Protein AF-A0A837HYG5-F1 (afdb_monomer)

Solvent-accessible surface area (backbone atoms only — not comparable to full-atom values): 4168 Å² total; per-residue (Å²): 84,77,48,78,38,38,91,92,61,66,72,74,46,75,45,78,80,49,103,44,35,37,39,27,16,43,83,59,25,48,30,34,39,35,34,53,68,39,79,82,74,45,68,93,66,89,70,86,78,85,87,86,88,74,95,66,78,94,37,61,70,52,83,68,128

Nearest PDB structures (foldseek):
  4bn2-assembly1_A  TM=5.645E-01  e=5.362E+00  Homo sapiens
  3pzd-assembly1_A  TM=5.588E-01  e=9.105E+00  Homo sapiens

pLDDT: mean 79.62, std 11.57, range [44.69, 91.5]

Mean predicted aligned error: 7.02 Å

Foldseek 3Di:
DKDFQDPPADFPDWDDPDPFKIFGDDVQETGMIGGHPVVVVADPPDCPDDDDDDPRDVGDYDRPD

Secondary structure (DSSP, 8-state):
-EEES-SS---SEEEEEETTEEEEEETTEEEEEEETTHHHHS-SS-----------SS--B----

Structure (mmCIF, N/CA/C/O backbone):
data_AF-A0A837HYG5-F1
#
_entry.id   AF-A0A837HYG5-F1
#
loop_
_atom_site.group_PDB
_atom_site.id
_atom_site.type_symbol
_atom_site.label_atom_id
_atom_site.label_alt_id
_atom_site.label_comp_id
_atom_site.label_asym_id
_atom_site.label_entity_id
_atom_site.label_seq_id
_atom_site.pdbx_PDB_ins_code
_atom_site.Cartn_x
_atom_site.Cartn_y
_atom_site.Cartn_z
_atom_site.occupancy
_atom_site.B_iso_or_equiv
_atom_site.auth_seq_id
_atom_site.auth_comp_id
_atom_site.auth_asym_id
_atom_site.auth_atom_id
_atom_site.pdbx_PDB_model_num
ATOM 1 N N . MET A 1 1 ? 2.067 -2.512 7.737 1.00 85.19 1 MET A N 1
ATOM 2 C CA . MET A 1 1 ? 1.911 -3.840 7.097 1.00 85.19 1 MET A CA 1
ATOM 3 C C . MET A 1 1 ? 2.312 -3.672 5.656 1.00 85.19 1 MET A C 1
ATOM 5 O O . MET A 1 1 ? 1.805 -2.748 5.041 1.00 85.19 1 MET A O 1
ATOM 9 N N . TYR A 1 2 ? 3.189 -4.526 5.138 1.00 86.81 2 TYR A N 1
ATOM 10 C CA . TYR A 1 2 ? 3.651 -4.418 3.759 1.00 86.81 2 TYR A CA 1
ATOM 11 C C . TYR A 1 2 ? 3.152 -5.610 2.938 1.00 86.81 2 TYR A C 1
ATOM 13 O O . TYR A 1 2 ? 3.302 -6.755 3.362 1.00 86.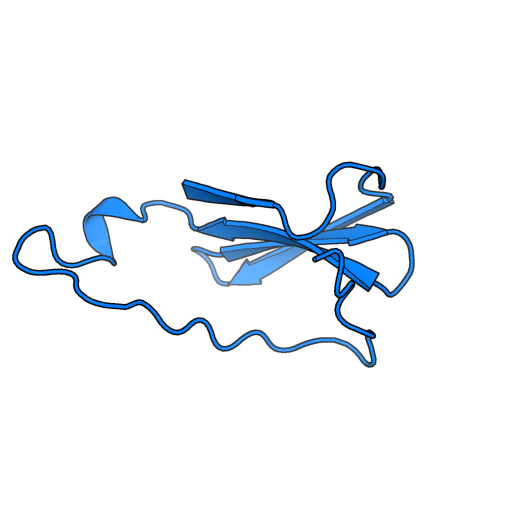81 2 TYR A O 1
ATOM 21 N N . ILE A 1 3 ? 2.544 -5.335 1.787 1.00 86.94 3 ILE A N 1
ATOM 22 C CA . ILE A 1 3 ? 2.059 -6.318 0.819 1.00 86.94 3 ILE A CA 1
ATOM 23 C C . ILE A 1 3 ? 2.957 -6.221 -0.413 1.00 86.94 3 ILE A C 1
ATOM 25 O O . ILE A 1 3 ? 2.950 -5.208 -1.112 1.00 86.94 3 ILE A O 1
ATOM 29 N N . TYR A 1 4 ? 3.713 -7.283 -0.684 1.00 88.38 4 TYR A N 1
ATOM 30 C CA . TYR A 1 4 ? 4.519 -7.407 -1.896 1.00 88.38 4 TYR A CA 1
ATOM 31 C C . TYR A 1 4 ? 3.662 -7.980 -3.027 1.00 88.38 4 TYR A C 1
ATOM 33 O O . TYR A 1 4 ? 3.073 -9.047 -2.870 1.00 88.38 4 TYR A O 1
ATOM 41 N N . LEU A 1 5 ? 3.609 -7.288 -4.166 1.00 84.94 5 LEU A N 1
ATOM 42 C CA . LEU A 1 5 ? 2.941 -7.764 -5.388 1.00 84.94 5 LEU A CA 1
ATOM 43 C C . LEU A 1 5 ? 3.942 -8.277 -6.435 1.00 84.94 5 LEU A C 1
ATOM 45 O O . LEU A 1 5 ? 3.566 -8.937 -7.400 1.00 84.94 5 LEU A O 1
ATOM 49 N N . SER A 1 6 ? 5.227 -7.963 -6.266 1.00 82.75 6 SER A N 1
ATOM 50 C CA . SER A 1 6 ? 6.310 -8.494 -7.088 1.00 82.75 6 SER A CA 1
ATOM 51 C C . SER A 1 6 ? 7.606 -8.551 -6.282 1.00 82.75 6 SER A C 1
ATOM 53 O O . SER A 1 6 ? 8.084 -7.535 -5.793 1.00 82.75 6 SER A O 1
ATOM 55 N N . ASP A 1 7 ? 8.225 -9.724 -6.226 1.00 78.50 7 ASP A N 1
ATOM 56 C CA . ASP A 1 7 ? 9.517 -9.999 -5.581 1.00 78.50 7 ASP A CA 1
ATOM 57 C C . ASP A 1 7 ? 10.726 -9.660 -6.477 1.00 78.50 7 ASP A C 1
ATOM 59 O O . ASP A 1 7 ? 11.818 -9.359 -5.999 1.00 78.50 7 ASP A O 1
ATOM 63 N N . LYS A 1 8 ? 10.529 -9.669 -7.799 1.00 83.56 8 LYS A N 1
ATOM 64 C CA . LYS A 1 8 ? 11.591 -9.476 -8.806 1.00 83.56 8 LYS A CA 1
ATOM 65 C C . LYS A 1 8 ? 11.829 -8.026 -9.226 1.00 83.56 8 LYS A C 1
ATOM 67 O O . LYS A 1 8 ? 12.720 -7.764 -10.034 1.00 83.56 8 LYS A O 1
ATOM 72 N N . LYS A 1 9 ? 11.023 -7.079 -8.742 1.00 79.62 9 LYS A N 1
ATOM 73 C CA . LYS A 1 9 ? 11.035 -5.684 -9.206 1.00 79.62 9 LYS A CA 1
ATOM 74 C C . LYS A 1 9 ? 11.431 -4.763 -8.062 1.00 79.62 9 LYS A C 1
ATOM 76 O O . LYS A 1 9 ? 10.943 -4.910 -6.949 1.00 79.62 9 LYS A O 1
ATOM 81 N N . LYS A 1 10 ? 12.325 -3.814 -8.345 1.00 87.12 10 LYS A N 1
ATOM 82 C CA . LYS A 1 10 ? 12.714 -2.764 -7.395 1.00 87.12 10 LYS A CA 1
ATOM 83 C C . LYS A 1 10 ? 11.825 -1.539 -7.578 1.00 87.12 10 LYS A C 1
ATOM 85 O O . LYS A 1 10 ? 11.495 -1.191 -8.713 1.00 87.12 10 LYS A O 1
ATOM 90 N N . SER A 1 11 ? 11.479 -0.885 -6.470 1.00 88.56 11 SER A N 1
ATOM 91 C CA . SER A 1 11 ? 10.737 0.376 -6.507 1.00 88.56 11 SER A CA 1
ATOM 92 C C . SER A 1 11 ? 11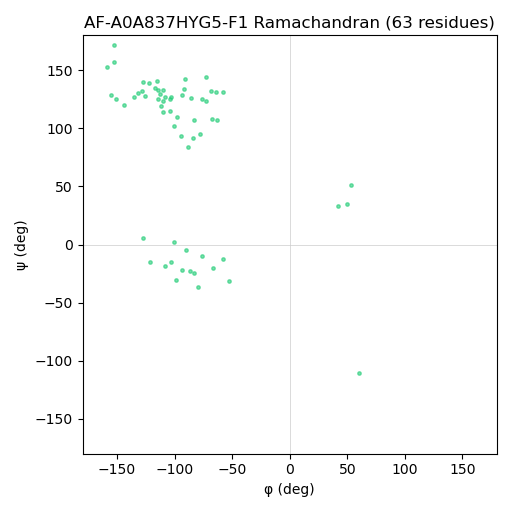.580 1.452 -7.185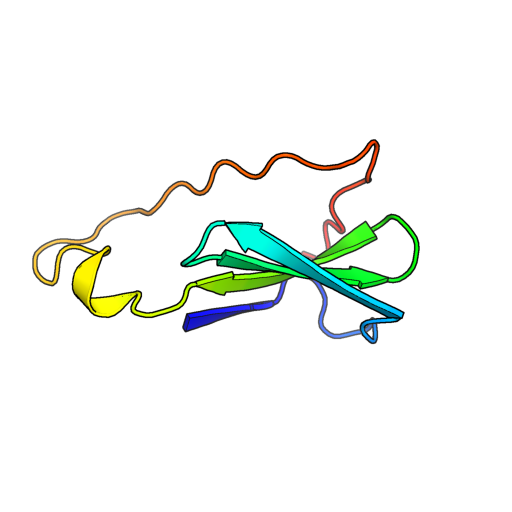 1.00 88.56 11 SER A C 1
ATOM 94 O O . SER A 1 11 ? 12.766 1.619 -6.905 1.00 88.56 11 SER A O 1
ATOM 96 N N . THR A 1 12 ? 10.955 2.148 -8.124 1.00 90.38 12 THR A N 1
ATOM 97 C CA . THR A 1 12 ? 11.494 3.331 -8.810 1.00 90.38 12 THR A CA 1
ATOM 98 C C . THR A 1 12 ? 10.791 4.609 -8.372 1.00 90.38 12 THR A C 1
ATOM 100 O O . THR A 1 12 ? 11.299 5.700 -8.614 1.00 90.38 12 THR A O 1
ATOM 103 N N . ARG A 1 13 ? 9.603 4.475 -7.770 1.00 90.06 13 ARG A N 1
ATOM 104 C CA . ARG A 1 13 ? 8.765 5.580 -7.325 1.00 90.06 13 ARG A CA 1
ATOM 105 C C . ARG A 1 13 ? 7.858 5.101 -6.202 1.00 90.06 13 ARG A C 1
ATOM 107 O O . ARG A 1 13 ? 7.123 4.135 -6.385 1.00 90.06 13 ARG A O 1
ATOM 114 N N . THR A 1 14 ? 7.870 5.839 -5.106 1.00 91.38 14 THR A N 1
ATOM 115 C CA . THR A 1 14 ? 7.015 5.618 -3.942 1.00 91.38 14 THR A CA 1
ATOM 116 C C . THR A 1 14 ? 6.081 6.814 -3.810 1.00 91.38 14 THR A C 1
ATOM 118 O O . THR A 1 14 ? 6.528 7.954 -3.944 1.00 91.38 14 THR A O 1
ATOM 121 N N . GLU A 1 15 ? 4.792 6.570 -3.601 1.00 89.94 15 GLU A N 1
ATOM 122 C CA . GLU A 1 15 ? 3.785 7.626 -3.464 1.00 89.94 15 GLU A CA 1
ATOM 123 C C . GLU A 1 15 ? 2.960 7.416 -2.193 1.00 89.94 15 GLU A C 1
ATOM 125 O O . GLU A 1 15 ? 2.453 6.323 -1.944 1.00 89.94 15 GLU A O 1
ATOM 130 N N . GLU A 1 16 ? 2.790 8.481 -1.412 1.00 90.56 16 GLU A N 1
ATOM 131 C CA . GLU A 1 16 ? 1.802 8.537 -0.335 1.00 90.56 16 GLU A CA 1
ATOM 132 C C . GLU A 1 16 ? 0.451 8.908 -0.952 1.00 90.56 16 GLU A C 1
ATOM 134 O O . GLU A 1 16 ? 0.244 10.034 -1.406 1.00 90.56 16 GLU A O 1
ATOM 139 N N . VAL A 1 17 ? -0.464 7.944 -1.027 1.00 85.25 17 VAL A N 1
ATOM 140 C CA . VAL A 1 17 ? -1.783 8.137 -1.660 1.00 85.25 17 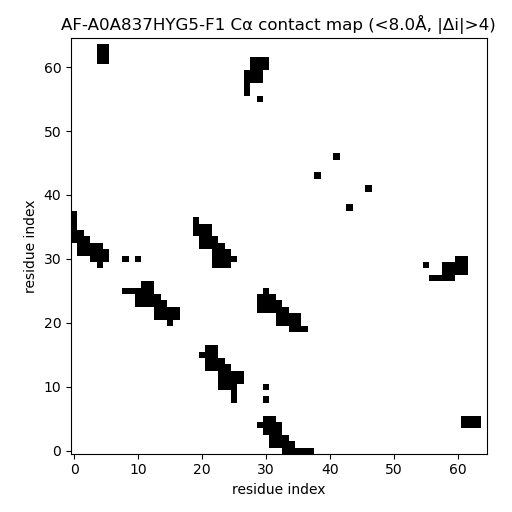VAL A CA 1
ATOM 141 C C . VAL A 1 17 ? -2.859 8.537 -0.652 1.00 85.25 17 VAL A C 1
ATOM 143 O O . VAL A 1 17 ? -3.863 9.145 -1.022 1.00 85.25 17 VAL A O 1
ATOM 146 N N . SER A 1 18 ? -2.644 8.235 0.627 1.00 83.81 18 SER A N 1
ATOM 147 C CA . SER A 1 18 ? -3.406 8.769 1.755 1.00 83.81 18 SER A CA 1
ATOM 148 C C . SER A 1 18 ? -2.531 8.775 3.010 1.00 83.81 18 SER A C 1
ATOM 150 O O . SER A 1 18 ? -1.438 8.213 3.017 1.00 83.81 18 SER A O 1
ATOM 152 N N . ALA A 1 19 ? -3.021 9.385 4.094 1.00 84.94 19 ALA A N 1
ATOM 153 C CA . ALA A 1 19 ? -2.298 9.507 5.368 1.00 84.94 19 ALA A CA 1
ATOM 154 C C . ALA A 1 19 ? -1.872 8.163 5.997 1.00 84.94 19 ALA A C 1
ATOM 156 O O . ALA A 1 19 ? -1.121 8.130 6.966 1.00 84.94 19 ALA A O 1
ATOM 157 N N . ASP A 1 20 ? -2.393 7.055 5.488 1.00 88.69 20 ASP A N 1
ATOM 158 C CA . ASP A 1 20 ? -2.211 5.711 6.004 1.00 88.69 20 ASP A CA 1
ATOM 159 C C . ASP A 1 20 ? -1.729 4.700 4.964 1.00 88.69 20 ASP A C 1
ATOM 161 O O . ASP A 1 20 ? -1.684 3.502 5.253 1.00 88.69 20 ASP A O 1
ATOM 165 N N . LEU A 1 21 ? -1.423 5.156 3.753 1.00 87.94 21 LEU A N 1
ATOM 166 C CA . LEU A 1 21 ? -1.210 4.270 2.625 1.00 87.94 21 LEU A CA 1
ATOM 167 C C . LEU A 1 21 ? -0.107 4.797 1.716 1.00 87.94 21 LEU A C 1
ATOM 169 O O . LEU A 1 21 ? -0.220 5.866 1.112 1.00 87.94 21 LEU A O 1
ATOM 173 N N . ILE A 1 22 ? 0.925 3.977 1.579 1.00 91.50 22 ILE A N 1
ATOM 174 C CA . ILE A 1 22 ? 2.052 4.206 0.688 1.00 91.50 22 ILE A CA 1
ATOM 175 C C . ILE A 1 22 ? 2.034 3.112 -0.377 1.00 91.50 22 ILE A C 1
ATOM 177 O O . ILE A 1 22 ? 1.713 1.956 -0.101 1.00 91.50 22 ILE A O 1
ATOM 181 N N . VAL A 1 23 ? 2.344 3.472 -1.616 1.00 89.75 23 VAL A N 1
ATOM 182 C CA . VAL A 1 23 ? 2.389 2.542 -2.745 1.00 89.75 23 VAL A CA 1
ATOM 183 C C . VAL A 1 23 ? 3.719 2.639 -3.475 1.00 89.75 23 VAL A C 1
ATOM 185 O O . VAL A 1 23 ? 4.247 3.728 -3.695 1.00 89.75 23 VAL A O 1
ATOM 188 N N . ASP A 1 24 ? 4.242 1.486 -3.882 1.00 90.50 24 ASP A N 1
ATOM 189 C CA . ASP A 1 24 ? 5.508 1.360 -4.595 1.00 90.50 24 ASP A CA 1
ATOM 190 C C . ASP A 1 24 ? 5.293 0.952 -6.048 1.00 90.50 24 ASP A C 1
ATOM 192 O O . ASP A 1 24 ? 4.579 -0.011 -6.349 1.00 90.50 24 ASP A O 1
ATOM 196 N N . TYR A 1 25 ? 5.976 1.655 -6.951 1.00 88.75 25 TYR A N 1
ATOM 197 C CA . TYR A 1 25 ? 5.909 1.438 -8.389 1.00 88.75 25 TYR A CA 1
ATOM 198 C C . TYR A 1 25 ? 7.276 1.131 -9.009 1.00 88.75 25 TYR A C 1
ATOM 200 O O . TYR A 1 25 ? 8.268 1.820 -8.760 1.00 88.75 25 TYR A O 1
ATOM 208 N N . ALA A 1 26 ? 7.302 0.173 -9.937 1.00 89.75 26 ALA A N 1
ATOM 209 C CA . ALA A 1 26 ? 8.367 0.003 -10.925 1.00 89.75 26 ALA A CA 1
ATOM 210 C C . ALA A 1 26 ? 7.900 0.582 -12.273 1.00 89.75 26 ALA A C 1
ATOM 212 O O . ALA A 1 26 ? 7.091 -0.010 -12.988 1.00 89.75 26 ALA A O 1
ATOM 213 N N . GLY A 1 27 ? 8.354 1.785 -12.621 1.00 87.25 27 GLY A N 1
ATOM 214 C CA . GLY A 1 27 ? 7.799 2.551 -13.732 1.00 87.25 27 GLY A CA 1
ATOM 215 C C . GLY A 1 27 ? 6.314 2.858 -13.511 1.00 87.25 27 GLY A C 1
ATOM 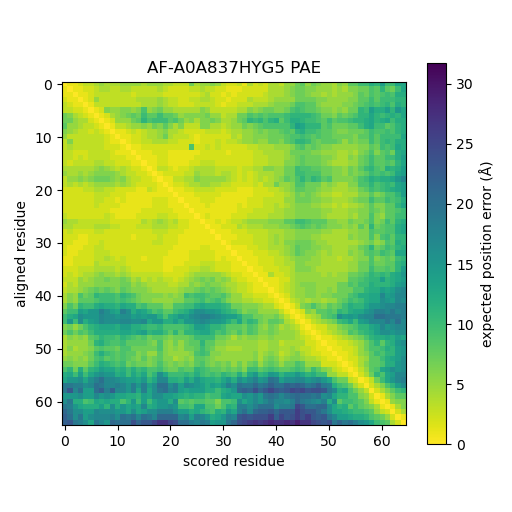216 O O . GLY A 1 27 ? 5.959 3.655 -12.647 1.00 87.25 27 GLY A O 1
ATOM 217 N N . ARG A 1 28 ? 5.438 2.234 -14.309 1.00 84.19 28 ARG A N 1
ATOM 218 C CA . ARG A 1 28 ? 3.969 2.388 -14.216 1.00 84.19 28 ARG A CA 1
ATOM 219 C C . ARG A 1 28 ? 3.278 1.240 -13.482 1.00 84.19 28 ARG A C 1
ATOM 221 O O . ARG A 1 28 ? 2.054 1.195 -13.436 1.00 84.19 28 ARG A O 1
ATOM 228 N N . GLU A 1 29 ? 4.039 0.279 -12.988 1.00 84.81 29 GLU A N 1
ATOM 229 C CA . GLU A 1 29 ? 3.508 -0.961 -12.443 1.00 84.81 29 GLU A CA 1
ATOM 230 C C . GLU A 1 29 ? 3.537 -0.934 -10.924 1.00 84.81 29 GLU A C 1
ATOM 232 O O . GLU A 1 29 ? 4.583 -0.657 -10.344 1.00 84.81 29 GLU A O 1
ATOM 237 N N . LEU A 1 30 ? 2.396 -1.207 -10.290 1.00 86.56 30 LEU A N 1
ATOM 238 C CA . LEU A 1 30 ? 2.298 -1.312 -8.836 1.00 86.56 30 LEU A CA 1
ATOM 239 C C . LEU A 1 30 ? 2.955 -2.622 -8.385 1.00 86.56 30 LEU A C 1
ATOM 241 O O . LEU A 1 30 ? 2.561 -3.696 -8.844 1.00 86.56 30 LEU A O 1
ATOM 245 N N . ILE A 1 31 ? 3.942 -2.526 -7.495 1.00 90.38 31 ILE A N 1
ATOM 246 C CA . ILE A 1 31 ? 4.738 -3.666 -7.016 1.00 90.38 31 ILE A CA 1
ATOM 247 C C . ILE A 1 31 ? 4.664 -3.869 -5.499 1.00 90.38 31 ILE A C 1
ATOM 249 O O . ILE A 1 31 ? 5.020 -4.947 -5.022 1.00 90.38 31 ILE A O 1
ATOM 253 N N . GLY A 1 32 ? 4.187 -2.876 -4.748 1.00 89.56 32 GLY A N 1
ATOM 254 C CA . GLY A 1 32 ? 4.097 -2.953 -3.294 1.00 89.56 32 GLY A CA 1
ATOM 255 C C . GLY A 1 32 ? 3.092 -1.971 -2.707 1.00 89.56 32 GLY A C 1
ATOM 256 O O . GLY A 1 32 ? 2.795 -0.934 -3.302 1.00 89.56 32 GLY A O 1
ATOM 257 N N . ILE A 1 33 ? 2.538 -2.332 -1.552 1.00 90.19 33 ILE A N 1
ATOM 258 C CA . ILE A 1 33 ? 1.588 -1.518 -0.791 1.00 90.19 33 ILE A CA 1
ATOM 259 C C . ILE A 1 33 ? 1.994 -1.565 0.677 1.00 90.19 33 ILE A C 1
ATOM 261 O O . ILE A 1 33 ? 2.081 -2.643 1.264 1.00 90.19 33 ILE A O 1
ATOM 265 N N . GLU A 1 34 ? 2.160 -0.408 1.297 1.00 90.56 34 GLU A N 1
ATOM 266 C CA . GLU A 1 34 ? 2.354 -0.283 2.731 1.00 90.56 34 GLU A CA 1
ATOM 267 C C . GLU A 1 34 ? 1.144 0.387 3.380 1.00 90.56 34 GLU A C 1
ATOM 269 O O . GLU A 1 34 ? 0.797 1.530 3.096 1.00 90.56 34 GLU A O 1
ATOM 274 N N . VAL A 1 35 ? 0.510 -0.347 4.291 1.00 89.25 35 VAL A N 1
ATOM 275 C CA . VAL A 1 35 ? -0.576 0.143 5.140 1.00 89.25 35 VAL A CA 1
ATOM 276 C C . VAL A 1 35 ? 0.011 0.534 6.490 1.00 89.25 35 VAL A C 1
ATOM 278 O O . VAL A 1 35 ? 0.417 -0.336 7.280 1.00 89.25 35 VAL A O 1
AT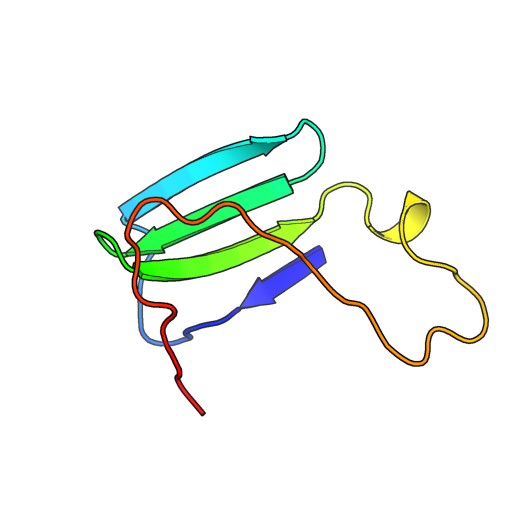OM 281 N N . LEU A 1 36 ? 0.045 1.833 6.759 1.00 89.94 36 LEU A N 1
ATOM 282 C CA . LEU A 1 36 ? 0.477 2.391 8.035 1.00 89.94 36 LEU A CA 1
ATOM 283 C C . LEU A 1 36 ? -0.592 2.130 9.098 1.00 89.94 36 LEU A C 1
ATOM 285 O O . LEU A 1 36 ? -1.790 2.117 8.815 1.00 89.94 36 LEU A O 1
ATOM 289 N N . ASP A 1 37 ? -0.157 1.879 10.336 1.00 88.62 37 ASP A N 1
ATOM 290 C CA . ASP A 1 37 ? -1.057 1.614 11.465 1.00 88.62 37 ASP A CA 1
ATOM 291 C C . ASP A 1 37 ? -2.133 0.546 11.174 1.00 88.62 37 ASP A C 1
ATOM 293 O O . ASP A 1 37 ? -3.257 0.605 11.679 1.00 88.62 37 ASP A O 1
ATOM 297 N N . ALA A 1 38 ? -1.792 -0.477 10.380 1.00 83.88 38 ALA A N 1
ATOM 298 C CA . ALA A 1 38 ? -2.736 -1.516 9.964 1.00 83.88 38 ALA A CA 1
ATOM 299 C C . ALA A 1 38 ? -3.475 -2.169 11.149 1.00 83.88 38 ALA A C 1
ATOM 301 O O . ALA A 1 38 ? -4.643 -2.513 11.031 1.00 83.88 38 ALA A O 1
ATOM 302 N N . SER A 1 39 ? -2.848 -2.268 12.324 1.00 82.56 39 SER A N 1
ATOM 303 C CA . SER A 1 39 ? -3.467 -2.805 13.546 1.00 82.56 39 SER A CA 1
ATOM 304 C C . SER A 1 39 ? -4.614 -1.957 14.118 1.00 82.56 39 SER A C 1
ATOM 306 O O . SER A 1 39 ? -5.408 -2.475 14.904 1.00 82.56 39 SER A O 1
ATOM 308 N N . LYS A 1 40 ? -4.699 -0.667 13.759 1.00 83.44 40 LYS A N 1
ATOM 309 C CA . LYS A 1 40 ? -5.824 0.224 14.087 1.00 83.44 40 LYS A CA 1
ATOM 310 C C . LYS A 1 40 ? -6.948 0.137 13.051 1.00 83.44 40 LYS A C 1
ATOM 312 O O . LYS A 1 40 ? -8.079 0.493 13.362 1.00 83.44 40 LYS A O 1
ATOM 317 N N . LYS A 1 41 ? -6.631 -0.302 11.829 1.00 74.94 41 LYS A N 1
ATOM 318 C CA . LYS A 1 41 ? -7.555 -0.348 10.680 1.00 74.94 41 LYS A CA 1
ATOM 319 C C . LYS A 1 41 ? -8.152 -1.728 10.448 1.00 74.94 41 LYS A C 1
ATOM 321 O O . LYS A 1 41 ? -9.278 -1.840 9.980 1.00 74.94 41 LYS A O 1
ATOM 326 N N . LEU A 1 42 ? -7.406 -2.772 10.782 1.00 79.56 42 LEU A N 1
ATOM 327 C CA . LEU A 1 42 ? -7.832 -4.155 10.667 1.00 79.56 42 LEU A CA 1
ATOM 328 C C . LEU A 1 42 ? -8.466 -4.607 11.981 1.00 79.56 42 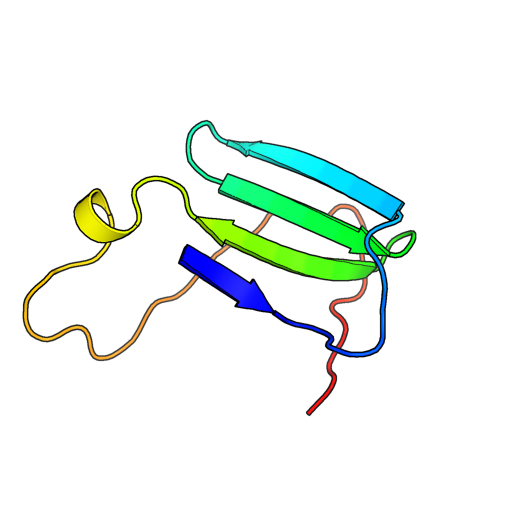LEU A C 1
ATOM 330 O O . LEU A 1 42 ? -7.918 -4.381 13.063 1.00 79.56 42 LEU A O 1
ATOM 334 N N . SER A 1 43 ? -9.616 -5.277 11.883 1.00 76.94 43 SER A N 1
ATOM 335 C CA . SER A 1 43 ? -10.205 -5.956 13.035 1.00 76.94 43 SER A CA 1
ATOM 336 C C . SER A 1 43 ? -9.208 -6.971 13.591 1.00 76.94 43 SER A C 1
ATOM 338 O O . SER A 1 43 ? -8.672 -7.800 12.859 1.00 76.94 43 SER A O 1
ATOM 340 N N . LYS A 1 44 ? -8.990 -6.938 14.908 1.00 73.75 44 LYS A N 1
ATOM 341 C CA . LYS A 1 44 ? -8.141 -7.913 15.610 1.00 73.75 44 LYS A CA 1
ATOM 342 C C . LYS A 1 44 ? -8.830 -9.268 15.812 1.00 73.75 44 LYS A C 1
ATOM 344 O O . LYS A 1 44 ? -8.183 -10.209 16.258 1.00 73.75 44 LYS A O 1
ATOM 349 N N . LYS A 1 45 ? -10.138 -9.364 15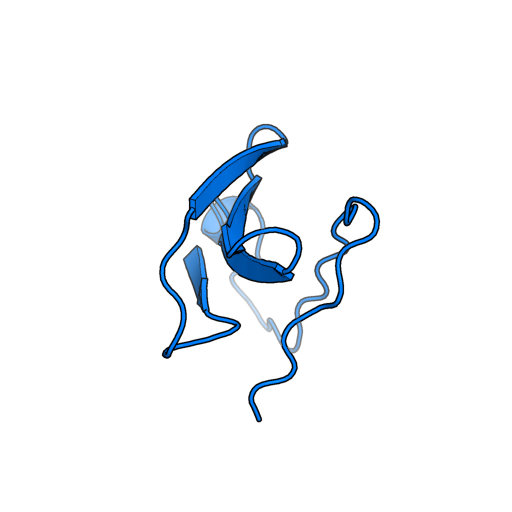.543 1.00 77.81 45 LYS A N 1
ATOM 350 C CA . LYS A 1 45 ? -10.961 -10.554 15.798 1.00 77.81 45 LYS A CA 1
ATOM 351 C C . LYS A 1 45 ? -11.680 -10.970 14.513 1.00 77.81 45 LYS A C 1
ATOM 353 O O . LYS A 1 45 ? -12.356 -10.136 13.913 1.00 77.81 45 LYS A O 1
ATOM 358 N N . ASN A 1 46 ? -11.542 -12.243 14.135 1.00 71.50 46 ASN A N 1
ATOM 359 C CA . ASN A 1 46 ? -12.216 -12.881 12.993 1.00 71.50 46 ASN A CA 1
ATOM 360 C C . ASN A 1 46 ? -12.027 -12.128 11.661 1.00 71.50 46 ASN A C 1
ATOM 362 O O . ASN A 1 46 ? -12.993 -11.777 10.988 1.00 71.50 46 ASN A O 1
ATOM 366 N N . LEU A 1 47 ? -10.776 -11.810 11.317 1.00 72.88 47 LEU A N 1
ATOM 367 C CA . LEU A 1 47 ? -10.458 -11.181 10.038 1.00 72.88 47 LEU A CA 1
ATOM 368 C C . LEU A 1 47 ? -10.337 -12.261 8.954 1.00 72.88 47 LEU A C 1
ATOM 370 O O . LEU A 1 47 ? -9.258 -12.811 8.754 1.00 72.88 47 LEU A O 1
ATOM 374 N N . ASP A 1 48 ? -11.443 -12.560 8.275 1.00 74.81 48 ASP A N 1
ATOM 375 C CA . ASP A 1 48 ? -11.471 -13.603 7.238 1.00 74.81 48 ASP A CA 1
ATOM 376 C C . ASP A 1 48 ? -10.898 -13.115 5.897 1.00 74.81 48 ASP A C 1
ATOM 378 O O . ASP A 1 48 ? -10.224 -13.859 5.188 1.00 74.81 48 ASP A O 1
ATOM 382 N N . SER A 1 49 ? -11.142 -11.852 5.532 1.00 78.19 49 SER A N 1
ATOM 383 C CA . SER A 1 49 ? -10.606 -11.245 4.308 1.00 78.19 49 SER A CA 1
ATOM 384 C C . SER A 1 49 ? -10.455 -9.728 4.439 1.00 78.19 49 SER A C 1
ATOM 386 O O . SER A 1 49 ? -11.113 -9.088 5.261 1.00 78.19 49 SER A O 1
ATOM 388 N N . VAL A 1 50 ? -9.575 -9.146 3.619 1.00 75.38 50 VAL A N 1
ATOM 389 C CA . VAL A 1 50 ? -9.370 -7.696 3.518 1.00 75.38 50 VAL A CA 1
ATOM 390 C C . VAL A 1 50 ? -9.373 -7.303 2.047 1.00 75.38 50 VAL A C 1
ATOM 392 O O . VAL A 1 50 ? -8.661 -7.903 1.247 1.00 75.38 50 VAL A O 1
ATOM 395 N N . THR A 1 51 ? -10.158 -6.285 1.695 1.00 79.00 51 THR A N 1
ATOM 396 C CA . THR A 1 51 ? -10.193 -5.720 0.339 1.00 79.00 51 THR A CA 1
ATOM 397 C C . THR A 1 51 ? -9.575 -4.328 0.351 1.00 79.00 51 THR A C 1
ATOM 399 O O . THR A 1 51 ? -10.039 -3.450 1.076 1.00 79.00 51 THR A O 1
ATOM 402 N N . PHE A 1 52 ? -8.547 -4.117 -0.471 1.00 73.81 52 PHE A N 1
ATOM 403 C CA . PHE A 1 52 ? -7.923 -2.811 -0.679 1.00 73.81 52 PHE A CA 1
ATOM 404 C C . PHE A 1 52 ? -8.379 -2.236 -2.019 1.00 73.81 52 PHE A C 1
ATOM 406 O O . PHE A 1 52 ? -8.228 -2.882 -3.053 1.00 73.81 52 PHE A O 1
ATOM 413 N N . THR A 1 53 ? -8.922 -1.017 -2.009 1.00 74.69 53 THR A N 1
ATOM 414 C CA . THR A 1 53 ? -9.216 -0.267 -3.238 1.00 74.69 53 THR A CA 1
ATOM 415 C C . THR A 1 53 ? -8.158 0.806 -3.405 1.00 74.69 53 THR A C 1
ATOM 417 O O . THR A 1 53 ? -8.060 1.710 -2.580 1.00 74.69 53 THR A O 1
ATOM 420 N N . LEU A 1 54 ? -7.356 0.690 -4.460 1.00 70.81 54 LEU A N 1
ATOM 421 C CA . LEU A 1 54 ? -6.238 1.589 -4.718 1.00 70.81 54 LEU A CA 1
ATOM 422 C C . LEU A 1 54 ? -6.506 2.379 -5.998 1.00 70.81 54 LEU A C 1
ATOM 424 O O . LEU A 1 54 ? -6.734 1.763 -7.046 1.00 70.81 54 LEU A O 1
ATOM 428 N N . PRO A 1 55 ? -6.457 3.720 -5.961 1.00 63.38 55 PRO A N 1
ATOM 429 C CA . PRO A 1 55 ? -6.451 4.502 -7.183 1.00 63.38 55 PRO A CA 1
ATOM 430 C C . PRO A 1 55 ? -5.124 4.246 -7.905 1.00 63.38 55 PRO A C 1
ATOM 432 O O . PRO A 1 55 ? -4.065 4.682 -7.463 1.00 63.38 55 PRO A O 1
ATOM 435 N N . THR A 1 56 ? -5.164 3.508 -9.014 1.00 62.62 56 THR A N 1
ATOM 436 C CA . THR A 1 56 ? -3.975 3.283 -9.844 1.00 62.62 56 THR A CA 1
ATOM 437 C C . THR A 1 56 ? -3.921 4.328 -10.955 1.00 62.62 56 THR A C 1
ATOM 439 O O . THR A 1 56 ? -4.881 4.540 -11.699 1.00 62.62 56 THR A O 1
ATOM 442 N N . TYR A 1 57 ? -2.780 5.002 -11.109 1.00 53.75 57 TYR A N 1
ATOM 443 C CA . TYR A 1 57 ? -2.562 5.898 -12.242 1.00 53.75 57 TYR A CA 1
ATOM 444 C C . TYR A 1 57 ? -2.234 5.076 -13.493 1.00 53.75 57 TYR A C 1
ATOM 446 O O . TYR A 1 57 ? -1.080 4.707 -13.687 1.00 53.75 57 TYR A O 1
ATOM 454 N N . ARG A 1 58 ? -3.236 4.761 -14.335 1.00 56.44 58 ARG A N 1
ATOM 455 C CA . ARG A 1 58 ? -3.073 4.067 -15.643 1.00 56.44 58 ARG A CA 1
ATOM 456 C C . ARG A 1 58 ? -2.058 2.902 -15.614 1.00 56.44 58 ARG A C 1
ATOM 458 O O . ARG A 1 58 ? -1.331 2.674 -16.585 1.00 56.44 58 ARG A O 1
ATOM 465 N N . GLY A 1 59 ? -1.968 2.210 -14.483 1.00 55.69 59 GLY A N 1
ATOM 466 C CA . GLY A 1 59 ? -0.890 1.286 -14.170 1.00 55.69 59 GLY A CA 1
ATOM 467 C C . GLY A 1 59 ? -1.397 -0.138 -14.233 1.00 55.69 59 GLY A C 1
ATOM 468 O O . GLY A 1 59 ? -2.407 -0.466 -13.617 1.00 55.69 59 GLY A O 1
ATOM 469 N N . ARG A 1 60 ? -0.714 -0.990 -14.999 1.00 63.97 60 ARG A N 1
ATOM 470 C CA . ARG A 1 60 ? -0.972 -2.432 -14.974 1.00 63.97 60 ARG A CA 1
ATOM 471 C C . ARG A 1 60 ? -0.520 -2.959 -13.611 1.00 63.97 60 ARG A C 1
ATOM 473 O O . ARG A 1 60 ? 0.571 -2.622 -13.163 1.00 63.97 60 ARG A O 1
ATOM 480 N N . ILE A 1 61 ? -1.359 -3.753 -12.954 1.00 64.50 61 ILE A N 1
ATOM 481 C CA . ILE A 1 61 ? -0.985 -4.468 -11.729 1.00 64.50 61 ILE A CA 1
ATOM 482 C C . ILE A 1 61 ? -0.111 -5.653 -12.149 1.00 64.50 61 ILE A C 1
ATOM 484 O O . ILE A 1 61 ? -0.545 -6.453 -12.987 1.00 64.50 61 ILE A O 1
ATOM 488 N N . SER A 1 62 ? 1.099 -5.765 -11.588 1.00 60.88 62 SER A N 1
ATOM 489 C CA . SER A 1 62 ? 1.957 -6.939 -11.793 1.00 60.88 62 SER A CA 1
ATOM 490 C C . SER A 1 62 ? 1.247 -8.159 -11.220 1.00 60.88 62 SER A C 1
ATOM 492 O O . SER A 1 62 ? 1.160 -8.300 -10.006 1.00 60.88 62 SER A O 1
ATOM 494 N N . HIS A 1 63 ? 0.734 -9.041 -12.075 1.00 55.78 63 HIS A N 1
ATOM 495 C CA . HIS A 1 63 ? 0.293 -10.365 -11.645 1.00 55.78 63 HIS A CA 1
ATOM 496 C C . HIS A 1 63 ? 1.500 -11.293 -11.718 1.00 55.78 63 HIS A C 1
ATOM 498 O O . HIS A 1 63 ? 1.726 -11.952 -12.730 1.00 55.78 63 HIS A O 1
ATOM 504 N N . SER A 1 64 ? 2.313 -11.290 -10.667 1.00 52.97 64 SER A N 1
ATOM 505 C CA . SER A 1 64 ? 3.268 -12.369 -10.442 1.00 52.97 64 SER A CA 1
ATOM 506 C C . SER A 1 64 ? 2.577 -13.362 -9.511 1.00 52.97 64 SER A C 1
ATOM 508 O O . SER A 1 64 ? 2.560 -13.149 -8.302 1.00 52.97 64 SER A O 1
ATOM 510 N N . VAL A 1 65 ? 1.925 -14.372 -10.096 1.00 44.69 65 VAL A N 1
ATOM 511 C CA . VAL A 1 65 ? 1.506 -15.583 -9.370 1.00 44.69 65 VAL A CA 1
ATOM 512 C C . VAL A 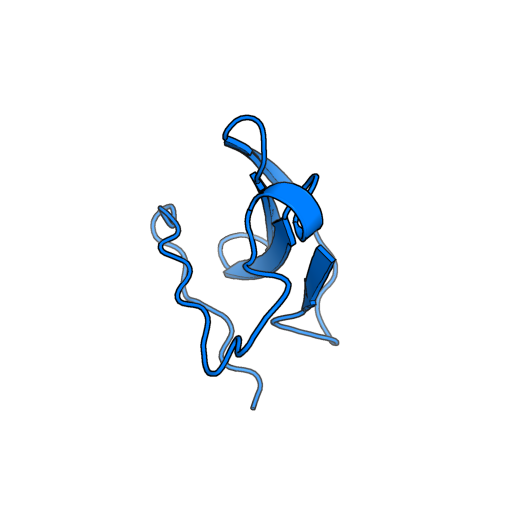1 65 ? 2.689 -16.538 -9.331 1.00 44.69 65 VAL A C 1
ATOM 514 O O . VAL A 1 65 ? 3.332 -16.689 -10.397 1.00 44.69 65 VAL A O 1
#

Radius of gyration: 12.5 Å; Cα contacts (8 Å, |Δi|>4): 95; chains: 1; bounding box: 25×25×31 Å

Sequence (65 aa):
MYIYLSDKKKSTRTEEVSADLIVDYAGRELIGIEVLDASKKLSKKNLDSVTFTLPTYRGRISHSV